Protein AF-A0A3D4PDS4-F1 (afdb_monomer_lite)

Sequence (96 aa):
NRTDREYFLYDTFEGMPMPSESDKKYDGDKLLTDFQERQIGEDGSSWCRGEFNEVQENVYGTGYDPARIHFIKGKVEETIPHTLPDQIAILRLDTD

Radius of gyration: 15.74 Å; chains: 1; bounding box: 36×25×42 Å

pLDDT: mean 85.76, std 8.94, range [58.62, 95.75]

Foldseek 3Di:
DDLPAAAEAEDQLQADWQDDPPDDDPVGDDPNVVQVVQPDPDTGGPHVRRHPVNVLVVVVVVVRDPVRYHYQHDDPVVRPPVPDDPDDPDDDDDDD

Structure (mmCIF, N/CA/C/O backbone):
data_AF-A0A3D4PDS4-F1
#
_entry.id   AF-A0A3D4PDS4-F1
#
loop_
_atom_site.group_PDB
_atom_site.id
_atom_site.type_symbol
_atom_site.label_atom_id
_atom_site.label_alt_id
_atom_site.label_comp_id
_atom_site.label_asym_id
_atom_site.label_entity_id
_atom_site.label_seq_id
_atom_site.pdbx_PDB_ins_code
_atom_site.Cartn_x
_atom_site.Cartn_y
_atom_site.Cartn_z
_atom_site.occupancy
_atom_site.B_iso_or_equiv
_atom_site.auth_seq_id
_atom_site.auth_comp_id
_atom_site.auth_asym_id
_atom_site.auth_atom_id
_atom_site.pdbx_PDB_model_num
ATOM 1 N N . ASN A 1 1 ? -20.159 9.385 12.827 1.00 58.62 1 ASN A N 1
ATOM 2 C CA . ASN A 1 1 ? -19.101 8.734 12.024 1.00 58.62 1 ASN A CA 1
ATOM 3 C C . ASN A 1 1 ? -19.105 7.246 12.309 1.00 58.62 1 ASN A C 1
ATOM 5 O O . ASN A 1 1 ? -19.162 6.887 13.476 1.00 58.62 1 ASN A O 1
ATOM 9 N N . ARG A 1 2 ? -19.133 6.400 11.272 1.00 68.38 2 ARG A N 1
ATOM 10 C CA . ARG A 1 2 ? -18.953 4.948 11.420 1.00 68.38 2 ARG A CA 1
ATOM 11 C C . ARG A 1 2 ? -17.454 4.655 11.470 1.00 68.38 2 ARG A C 1
ATOM 13 O O . ARG A 1 2 ? -16.750 5.051 10.550 1.00 68.38 2 ARG A O 1
ATOM 20 N N . THR A 1 3 ? -16.990 4.029 12.546 1.00 78.12 3 THR A N 1
ATOM 21 C CA . THR A 1 3 ? -15.575 3.675 12.791 1.00 78.12 3 THR A CA 1
ATOM 22 C C . THR A 1 3 ? -15.382 2.162 12.917 1.00 78.12 3 THR A C 1
ATOM 24 O O . THR A 1 3 ? -14.377 1.688 13.429 1.00 78.12 3 THR A O 1
ATOM 27 N N . ASP A 1 4 ? -16.383 1.395 12.493 1.00 87.69 4 ASP A N 1
ATOM 28 C CA . ASP A 1 4 ? -16.466 -0.062 12.563 1.00 87.69 4 ASP A CA 1
ATOM 29 C C . ASP A 1 4 ? -16.027 -0.753 11.261 1.00 87.69 4 ASP A C 1
ATOM 31 O O . ASP A 1 4 ? -16.079 -1.976 11.163 1.00 87.69 4 ASP A O 1
ATOM 35 N N . ARG A 1 5 ? -15.600 0.017 10.255 1.00 91.56 5 ARG A N 1
ATOM 36 C CA . ARG A 1 5 ? -15.182 -0.498 8.947 1.00 91.56 5 ARG A CA 1
ATOM 37 C C . ARG A 1 5 ? -13.702 -0.846 8.939 1.00 91.56 5 ARG A C 1
ATOM 39 O O . ARG A 1 5 ? -12.905 -0.171 9.586 1.00 91.56 5 ARG A O 1
ATOM 46 N N . GLU A 1 6 ? -13.355 -1.870 8.182 1.00 94.81 6 GLU A N 1
ATOM 47 C CA . GLU A 1 6 ? -11.967 -2.201 7.891 1.00 94.81 6 GLU A CA 1
ATOM 48 C C . GLU A 1 6 ? -11.539 -1.549 6.579 1.00 94.81 6 GLU A C 1
ATOM 50 O O . GLU A 1 6 ? -12.342 -1.414 5.651 1.00 94.81 6 GLU A O 1
ATOM 55 N N . TYR A 1 7 ? -10.276 -1.143 6.520 1.00 94.81 7 TYR A N 1
ATOM 56 C CA . TYR A 1 7 ? -9.640 -0.583 5.337 1.00 94.81 7 TYR A CA 1
ATOM 57 C C . TYR A 1 7 ? -8.489 -1.487 4.930 1.00 94.81 7 TYR A C 1
ATOM 59 O O . TYR A 1 7 ? -7.585 -1.730 5.722 1.00 94.81 7 TYR A O 1
ATOM 67 N N . PHE A 1 8 ? -8.525 -1.958 3.690 1.00 95.69 8 PHE A N 1
ATOM 68 C CA . PHE A 1 8 ? -7.458 -2.745 3.089 1.00 95.69 8 PHE A CA 1
ATOM 69 C C . PHE A 1 8 ? -6.755 -1.854 2.068 1.00 95.69 8 PHE A C 1
ATOM 71 O O . PHE A 1 8 ? -7.373 -1.420 1.094 1.00 95.69 8 PHE A O 1
ATOM 78 N N . LEU A 1 9 ? -5.499 -1.513 2.346 1.00 95.06 9 LEU A N 1
ATOM 79 C CA . LEU A 1 9 ? -4.677 -0.618 1.537 1.00 95.06 9 LEU A CA 1
ATOM 80 C C . LEU A 1 9 ? -3.607 -1.458 0.841 1.00 95.06 9 LEU A C 1
ATOM 82 O O . LEU A 1 9 ? -2.675 -1.926 1.493 1.00 95.06 9 LEU A O 1
ATOM 86 N N . TYR A 1 10 ? -3.785 -1.674 -0.460 1.00 93.94 10 TYR A N 1
ATOM 87 C CA . TYR A 1 10 ? -2.875 -2.448 -1.301 1.00 93.94 10 TYR A CA 1
ATOM 88 C C . TYR A 1 10 ? -1.926 -1.497 -2.019 1.00 93.94 10 TYR A C 1
ATOM 90 O O . TYR A 1 10 ? -2.391 -0.609 -2.730 1.00 93.94 10 TYR A O 1
ATOM 98 N N . ASP A 1 11 ? -0.625 -1.684 -1.830 1.00 90.94 11 ASP A N 1
ATOM 99 C CA . ASP A 1 11 ? 0.414 -0.909 -2.507 1.00 90.94 11 ASP A CA 1
ATOM 100 C C . ASP A 1 11 ? 1.739 -1.686 -2.458 1.00 90.94 11 ASP A C 1
ATOM 102 O O . ASP A 1 11 ? 1.981 -2.487 -1.547 1.00 90.94 11 ASP A O 1
ATOM 106 N N . THR A 1 12 ? 2.633 -1.439 -3.410 1.00 89.88 12 THR A N 1
ATOM 107 C CA . THR A 1 12 ? 4.015 -1.917 -3.306 1.00 89.88 12 THR A CA 1
ATOM 108 C C . THR A 1 12 ? 4.779 -1.123 -2.243 1.00 89.88 12 THR A C 1
ATOM 110 O O . THR A 1 12 ? 5.667 -1.673 -1.600 1.00 89.88 12 THR A O 1
ATOM 113 N N . PHE A 1 13 ? 4.427 0.154 -2.027 1.00 88.00 13 PHE A N 1
ATOM 114 C CA . PHE A 1 13 ? 5.184 1.155 -1.256 1.00 88.00 13 PHE A CA 1
ATOM 115 C C . PHE A 1 13 ? 6.624 1.371 -1.756 1.00 88.00 13 PHE A C 1
ATOM 117 O O . PHE A 1 13 ? 7.455 1.997 -1.090 1.00 88.00 13 PHE A O 1
ATOM 124 N N . GLU A 1 14 ? 6.924 0.846 -2.942 1.00 85.00 14 GLU A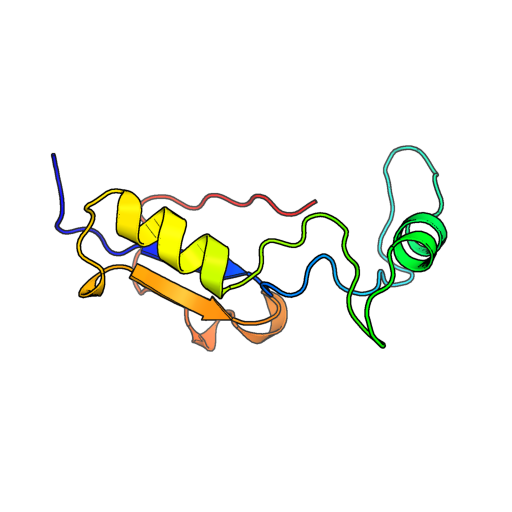 N 1
ATOM 125 C CA . GLU A 1 14 ? 8.242 0.852 -3.576 1.00 85.00 14 GLU A CA 1
ATOM 126 C C . GLU A 1 14 ? 8.233 1.668 -4.879 1.00 85.00 14 GLU A C 1
ATOM 128 O O . GLU A 1 14 ? 9.278 1.853 -5.501 1.00 85.00 14 GLU A O 1
ATOM 133 N N . GLY A 1 15 ? 7.073 2.242 -5.220 1.00 83.62 15 GLY A N 1
ATOM 134 C CA . GLY A 1 15 ? 6.821 2.993 -6.444 1.00 83.62 15 GLY A CA 1
ATOM 135 C C . GLY A 1 15 ? 6.375 2.100 -7.596 1.00 83.62 15 GLY A C 1
ATOM 136 O O . GLY A 1 15 ? 6.042 0.925 -7.402 1.00 83.62 15 GLY A O 1
ATOM 137 N N . MET A 1 16 ? 6.339 2.673 -8.800 1.00 83.88 16 MET A N 1
ATOM 138 C CA . MET A 1 16 ? 5.881 1.940 -9.981 1.00 83.88 16 MET A CA 1
ATOM 139 C C . MET A 1 16 ? 6.858 0.810 -10.323 1.00 83.88 16 MET A C 1
ATOM 141 O O . MET A 1 16 ? 8.064 1.083 -10.374 1.00 83.88 16 MET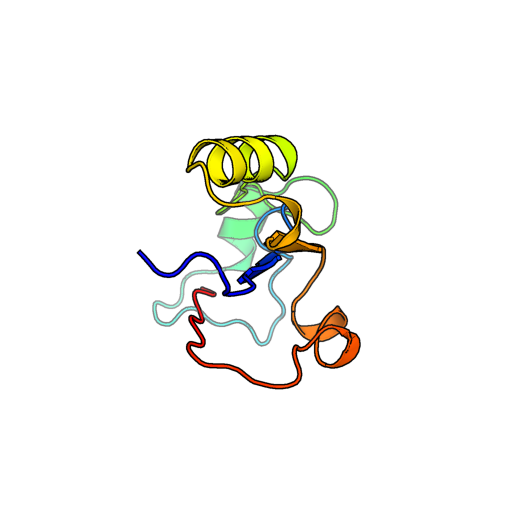 A O 1
ATOM 145 N N . PRO A 1 17 ? 6.366 -0.422 -10.567 1.00 83.19 17 PRO A N 1
ATOM 146 C CA . PRO A 1 17 ? 7.191 -1.540 -11.002 1.00 83.19 17 PRO A CA 1
ATOM 147 C C . PRO A 1 17 ? 7.640 -1.370 -12.457 1.00 83.19 17 PRO A C 1
ATOM 149 O O . PRO A 1 17 ? 7.081 -0.567 -13.208 1.00 83.19 17 PRO A O 1
ATOM 152 N N . MET A 1 18 ? 8.648 -2.145 -12.865 1.00 83.31 18 MET A N 1
ATOM 153 C CA . MET A 1 18 ? 9.125 -2.136 -14.250 1.00 83.31 18 MET A CA 1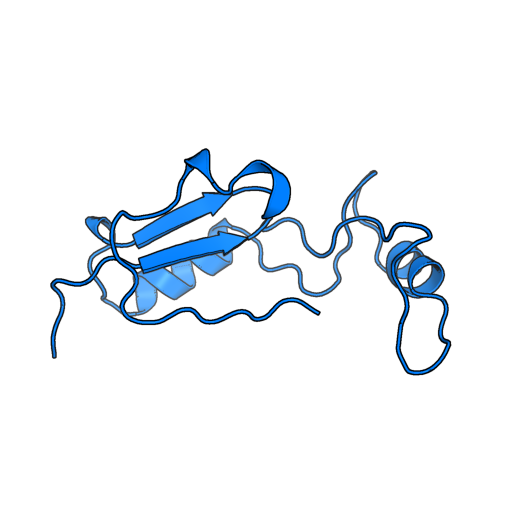
ATOM 154 C C . MET A 1 18 ? 7.980 -2.453 -15.232 1.00 83.31 18 MET A C 1
ATOM 156 O O . MET A 1 18 ? 7.348 -3.505 -15.093 1.00 83.31 18 MET A O 1
ATOM 160 N N . PRO A 1 19 ? 7.727 -1.589 -16.235 1.00 83.75 19 PRO A N 1
ATOM 161 C CA . PRO A 1 19 ? 6.706 -1.849 -17.237 1.00 83.75 19 PRO A CA 1
ATOM 162 C C . PRO A 1 19 ? 7.125 -3.014 -18.142 1.00 83.75 19 PRO A C 1
ATOM 164 O O . PRO A 1 19 ? 8.274 -3.117 -18.579 1.00 83.75 19 PRO A O 1
ATOM 167 N N . SER A 1 20 ? 6.169 -3.878 -18.449 1.00 80.88 20 SER A N 1
ATOM 168 C CA . SER A 1 20 ? 6.264 -4.959 -19.423 1.00 80.88 20 SER A CA 1
ATOM 169 C C . SER A 1 20 ? 6.037 -4.464 -20.857 1.00 80.88 20 SER A C 1
ATOM 171 O O . SER A 1 20 ? 5.532 -3.370 -21.101 1.00 80.88 20 SER A O 1
ATOM 173 N N . GLU A 1 21 ? 6.333 -5.311 -21.847 1.00 77.00 21 GLU A N 1
ATOM 174 C CA . GLU A 1 21 ? 6.047 -5.020 -23.264 1.00 77.00 21 GLU A CA 1
ATOM 175 C C . GLU A 1 21 ? 4.547 -4.854 -23.571 1.00 77.00 21 GLU A C 1
ATOM 177 O O . GLU A 1 21 ? 4.173 -4.301 -24.609 1.00 77.00 21 GLU A O 1
ATOM 182 N N . SER A 1 22 ? 3.682 -5.364 -22.689 1.00 78.44 22 SER A N 1
ATOM 183 C CA . SER A 1 22 ? 2.229 -5.244 -22.832 1.00 78.44 22 SER A CA 1
ATOM 184 C C . SER A 1 22 ? 1.698 -3.914 -22.299 1.00 78.44 22 SER A C 1
ATOM 186 O O . SER A 1 22 ? 0.589 -3.527 -22.676 1.00 78.44 22 SER A O 1
ATOM 188 N N . ASP A 1 23 ? 2.487 -3.202 -21.490 1.00 77.12 23 ASP A N 1
ATOM 189 C CA . ASP A 1 23 ? 2.103 -1.924 -20.906 1.00 77.12 23 ASP A CA 1
ATOM 190 C C . ASP A 1 23 ? 2.224 -0.815 -21.949 1.00 77.12 23 ASP A C 1
ATOM 192 O O . ASP A 1 23 ? 3.261 -0.609 -22.587 1.00 77.12 23 ASP A O 1
ATOM 196 N N . LYS A 1 24 ? 1.114 -0.110 -22.172 1.00 72.06 24 LYS A N 1
ATOM 197 C CA . LYS A 1 24 ? 0.994 0.907 -23.217 1.00 72.06 24 LYS A CA 1
ATOM 198 C C . LYS A 1 24 ? 0.383 2.167 -22.641 1.00 72.06 24 LYS A C 1
ATOM 200 O O . LYS A 1 24 ? -0.729 2.133 -22.123 1.00 72.06 24 LYS A O 1
ATOM 205 N N . LYS A 1 25 ? 1.059 3.298 -22.836 1.00 71.00 25 LYS A N 1
ATOM 206 C CA . LYS A 1 25 ? 0.424 4.607 -22.691 1.00 71.00 25 LYS A CA 1
ATOM 207 C C . LYS A 1 25 ? -0.498 4.878 -23.871 1.00 71.00 25 LYS A C 1
ATOM 209 O O . LYS A 1 25 ? -0.219 4.485 -25.005 1.00 71.00 25 LYS A O 1
ATOM 214 N N . TYR A 1 26 ? -1.577 5.602 -23.602 1.00 71.19 26 TYR A N 1
ATOM 215 C CA . TYR A 1 26 ? -2.511 6.047 -24.633 1.00 71.19 26 TYR A CA 1
ATOM 216 C C . TYR A 1 26 ? -1.906 7.112 -25.571 1.00 71.19 26 TYR A C 1
ATOM 218 O O . TYR A 1 26 ? -2.414 7.294 -26.675 1.00 71.19 26 TYR A O 1
ATOM 226 N N . ASP A 1 27 ? -0.839 7.803 -25.149 1.00 68.94 27 ASP A N 1
ATOM 227 C CA . ASP A 1 27 ? -0.209 8.920 -25.871 1.00 68.94 27 ASP A CA 1
ATOM 228 C C . ASP A 1 27 ? 1.058 8.544 -26.662 1.00 68.94 27 ASP A C 1
ATOM 230 O O . ASP A 1 27 ? 1.610 9.380 -27.374 1.00 68.94 27 ASP A O 1
ATOM 234 N N . GLY A 1 28 ? 1.481 7.277 -26.619 1.00 62.28 28 GLY A N 1
ATOM 235 C CA . GLY A 1 28 ? 2.604 6.776 -27.412 1.00 62.28 28 GLY A CA 1
ATOM 236 C C . GLY A 1 28 ? 3.999 7.051 -26.840 1.00 62.28 28 GLY A C 1
ATOM 237 O O . GLY A 1 28 ? 4.976 6.682 -27.499 1.00 62.28 28 GLY A O 1
ATOM 238 N N . ASP A 1 29 ? 4.121 7.626 -25.638 1.00 65.00 29 ASP A N 1
ATOM 239 C CA . ASP A 1 29 ? 5.421 7.785 -24.981 1.00 65.00 29 ASP A CA 1
ATOM 240 C C . ASP A 1 29 ? 5.974 6.455 -24.442 1.00 65.00 29 ASP A C 1
ATOM 242 O O . ASP A 1 29 ? 5.251 5.540 -24.030 1.00 65.00 29 ASP A O 1
ATOM 246 N N . LYS A 1 30 ? 7.308 6.335 -24.455 1.00 72.12 30 LYS A N 1
ATOM 247 C CA . LYS A 1 30 ? 8.021 5.137 -24.000 1.00 72.12 30 LYS A CA 1
ATOM 248 C C . LYS A 1 30 ? 7.998 5.075 -22.469 1.00 72.12 30 LYS A C 1
ATOM 250 O O . LYS A 1 30 ? 8.922 5.563 -21.830 1.00 72.12 30 LYS A O 1
ATOM 255 N N . LEU A 1 31 ? 6.988 4.410 -21.898 1.00 76.44 31 LEU A N 1
ATOM 256 C CA . LEU A 1 31 ? 6.884 4.053 -20.466 1.00 76.44 31 LEU A CA 1
ATOM 257 C C . LEU A 1 31 ? 8.215 3.605 -19.855 1.00 76.44 31 LEU A C 1
ATOM 259 O O . LEU A 1 31 ? 8.586 4.019 -18.762 1.00 76.44 31 LEU A O 1
ATOM 263 N N . LEU A 1 32 ? 8.954 2.782 -20.601 1.00 79.75 32 LEU A N 1
ATOM 264 C CA . LEU A 1 32 ? 10.256 2.279 -20.190 1.00 79.75 32 LEU A CA 1
ATOM 265 C C . LEU A 1 32 ? 11.299 3.393 -20.015 1.00 79.75 32 LEU A C 1
ATOM 267 O O . LEU A 1 32 ? 12.118 3.316 -19.109 1.00 79.75 32 LEU A O 1
ATOM 271 N N . THR A 1 33 ? 11.276 4.428 -20.856 1.00 82.00 33 THR A N 1
ATOM 272 C CA . THR A 1 33 ? 12.184 5.575 -20.735 1.00 82.00 33 THR A CA 1
ATOM 273 C C . THR A 1 33 ? 11.869 6.381 -19.476 1.00 82.00 33 THR A C 1
ATOM 275 O O . THR A 1 33 ? 12.779 6.640 -18.693 1.00 82.00 33 THR A O 1
ATOM 278 N N . ASP A 1 34 ? 10.593 6.678 -19.217 1.00 81.00 34 ASP A N 1
ATOM 279 C CA . ASP A 1 34 ? 10.178 7.403 -18.006 1.00 81.00 34 ASP A CA 1
ATOM 280 C C . ASP A 1 34 ? 10.519 6.637 -16.724 1.00 81.00 34 ASP A C 1
ATOM 282 O O . ASP A 1 34 ? 10.936 7.239 -15.727 1.00 81.00 34 ASP A O 1
ATOM 286 N N . PHE A 1 35 ? 10.351 5.311 -16.762 1.00 83.56 35 PHE A N 1
ATOM 287 C CA . PHE A 1 35 ? 10.743 4.412 -15.685 1.00 83.56 35 PHE A CA 1
ATOM 288 C C . PHE A 1 35 ? 12.259 4.448 -15.464 1.00 83.56 35 PHE A C 1
ATOM 290 O O . PHE A 1 35 ? 12.700 4.662 -14.338 1.00 83.56 35 PHE A O 1
ATOM 297 N N . GLN A 1 36 ? 13.060 4.302 -16.526 1.00 83.56 36 GLN A N 1
ATOM 298 C CA . GLN A 1 36 ? 14.528 4.301 -16.456 1.00 83.56 36 GLN A CA 1
ATOM 299 C C . GLN A 1 36 ? 15.094 5.607 -15.887 1.00 83.56 36 GLN A C 1
ATOM 301 O O . GLN A 1 36 ? 16.020 5.573 -15.081 1.00 83.56 36 GLN A O 1
ATOM 306 N N . GLU A 1 37 ? 14.521 6.758 -16.246 1.00 85.62 37 GLU A N 1
ATOM 307 C CA . GLU A 1 37 ? 14.915 8.059 -15.682 1.00 85.62 37 GLU A CA 1
ATOM 308 C C . GLU A 1 37 ? 14.685 8.156 -14.167 1.00 85.62 37 GLU A C 1
ATOM 310 O O . GLU A 1 37 ? 15.351 8.928 -13.478 1.00 85.62 37 GLU A O 1
ATOM 315 N N . ARG A 1 38 ? 13.724 7.386 -13.653 1.00 83.69 38 ARG A N 1
ATOM 316 C CA . ARG A 1 38 ? 13.258 7.411 -12.263 1.00 83.69 38 ARG A CA 1
ATOM 317 C C . ARG A 1 38 ? 13.635 6.150 -11.496 1.00 83.69 38 ARG A C 1
ATOM 319 O O . ARG A 1 38 ? 13.185 6.012 -10.359 1.00 83.69 38 ARG A O 1
ATOM 326 N N . GLN A 1 39 ? 14.416 5.251 -12.090 1.00 83.50 39 GLN A N 1
ATOM 327 C CA . GLN A 1 39 ? 14.672 3.913 -11.571 1.00 83.50 39 GLN A CA 1
ATOM 328 C C . GLN A 1 39 ? 15.345 3.961 -10.193 1.00 83.50 39 GLN A C 1
ATOM 330 O O . GLN A 1 39 ? 16.320 4.679 -9.970 1.00 83.50 39 GLN A O 1
ATOM 335 N N . ILE A 1 40 ? 14.814 3.167 -9.266 1.00 80.50 40 ILE A N 1
ATOM 336 C CA . ILE A 1 40 ? 15.373 2.917 -7.941 1.00 80.50 40 ILE A CA 1
ATOM 337 C C . ILE A 1 40 ? 15.506 1.402 -7.789 1.00 80.50 40 ILE A C 1
ATOM 339 O O . ILE A 1 40 ? 14.511 0.685 -7.721 1.00 80.50 40 ILE A O 1
ATOM 343 N N . GLY A 1 41 ? 16.742 0.917 -7.686 1.00 78.50 41 GLY A N 1
ATOM 344 C CA . GLY A 1 41 ? 17.001 -0.521 -7.630 1.00 78.50 41 GLY A CA 1
ATOM 345 C C . GLY A 1 41 ? 16.718 -1.216 -8.964 1.00 78.50 41 GLY A C 1
ATOM 346 O O . GLY A 1 41 ? 16.722 -0.582 -10.018 1.00 78.50 41 GLY A O 1
ATOM 347 N N . GLU A 1 42 ? 16.521 -2.532 -8.927 1.00 71.00 42 GLU A N 1
ATOM 348 C CA . GLU A 1 42 ? 16.321 -3.326 -10.147 1.00 71.00 42 GLU A CA 1
ATOM 349 C C . GLU A 1 42 ? 14.884 -3.213 -10.678 1.00 71.00 42 GLU A C 1
ATOM 351 O O . GLU A 1 42 ? 14.710 -2.949 -11.866 1.00 71.00 42 GLU A O 1
ATOM 356 N N . ASP A 1 43 ? 13.880 -3.285 -9.796 1.00 71.56 43 ASP A N 1
ATOM 357 C CA . ASP A 1 43 ? 12.470 -3.452 -10.186 1.00 71.56 43 ASP A CA 1
ATOM 358 C C . ASP A 1 43 ? 11.539 -2.290 -9.799 1.00 71.56 43 ASP A C 1
ATOM 360 O O . ASP A 1 43 ? 10.334 -2.367 -10.044 1.00 71.56 43 ASP A O 1
ATOM 364 N N . GLY A 1 44 ? 12.071 -1.210 -9.218 1.00 77.88 44 GLY A N 1
ATOM 365 C CA . GLY A 1 44 ? 11.288 -0.069 -8.738 1.00 77.88 44 GLY A CA 1
ATOM 366 C C . GLY A 1 44 ? 11.656 1.253 -9.405 1.00 77.88 44 GLY A C 1
ATOM 367 O O . GLY A 1 44 ? 12.722 1.417 -10.002 1.00 77.88 44 GLY A O 1
ATOM 368 N N . SER A 1 45 ? 10.778 2.240 -9.267 1.00 82.25 45 SER A N 1
ATOM 369 C CA . SER A 1 45 ? 11.054 3.622 -9.656 1.00 82.25 45 SER A CA 1
ATOM 370 C C . SER A 1 45 ? 10.526 4.599 -8.610 1.00 82.25 45 SER A C 1
ATOM 372 O O . SER A 1 45 ? 9.575 4.329 -7.891 1.00 82.25 45 SER A O 1
ATOM 374 N N . SER A 1 46 ? 11.127 5.783 -8.535 1.00 81.19 46 SER A N 1
ATOM 375 C CA . SER A 1 46 ? 10.633 6.910 -7.729 1.00 81.19 46 SER A CA 1
ATOM 376 C C . SER A 1 46 ? 9.268 7.439 -8.179 1.00 81.19 46 SER A C 1
ATOM 378 O O . SER A 1 46 ? 8.674 8.267 -7.487 1.00 81.19 46 SER A O 1
ATOM 380 N N . TRP A 1 47 ? 8.762 6.992 -9.330 1.00 78.69 47 TRP A N 1
ATOM 381 C CA . TRP A 1 47 ? 7.468 7.413 -9.841 1.00 78.69 47 TRP A CA 1
ATOM 382 C C . TRP A 1 47 ? 6.355 6.929 -8.906 1.00 78.69 47 TRP A C 1
ATOM 384 O O . TRP A 1 47 ? 6.253 5.737 -8.623 1.00 78.69 47 TRP A O 1
ATOM 394 N N . CYS A 1 48 ? 5.551 7.878 -8.407 1.00 76.75 48 CYS A N 1
ATOM 395 C CA . CYS A 1 48 ? 4.422 7.637 -7.501 1.00 76.75 48 CYS A CA 1
ATOM 396 C C . CYS A 1 48 ? 4.819 6.871 -6.227 1.00 76.75 48 CYS A C 1
ATOM 398 O O . CYS A 1 48 ? 4.007 6.174 -5.629 1.00 76.75 48 CYS A O 1
ATOM 400 N N . ARG A 1 49 ? 6.077 7.002 -5.790 1.00 82.75 49 ARG A N 1
ATOM 401 C CA . ARG A 1 49 ? 6.591 6.290 -4.621 1.00 82.75 49 ARG A CA 1
ATOM 402 C C . ARG A 1 49 ? 6.120 6.948 -3.325 1.00 82.75 49 ARG A C 1
ATOM 404 O O . ARG A 1 49 ? 6.632 7.996 -2.945 1.00 82.75 49 ARG A O 1
ATOM 411 N N . GLY A 1 50 ? 5.185 6.299 -2.634 1.00 84.25 50 GLY A N 1
ATOM 412 C CA . GLY A 1 50 ? 4.853 6.577 -1.237 1.00 84.25 50 GLY A CA 1
ATOM 413 C C . GLY A 1 50 ? 5.570 5.591 -0.321 1.00 84.25 50 GLY A C 1
ATOM 414 O O . GLY A 1 50 ? 5.200 4.420 -0.266 1.00 84.25 50 GLY A O 1
ATOM 415 N N . GLU A 1 51 ? 6.605 6.034 0.397 1.00 88.38 51 GLU A N 1
ATOM 416 C CA . GLU A 1 51 ? 7.340 5.137 1.293 1.00 88.38 51 GLU A CA 1
ATOM 417 C C . GLU A 1 51 ? 6.442 4.649 2.437 1.00 88.38 51 GLU A C 1
ATOM 419 O O . GLU A 1 51 ? 5.724 5.431 3.062 1.00 88.38 51 GLU A O 1
ATOM 424 N N . PHE A 1 52 ? 6.516 3.353 2.757 1.00 91.94 52 PHE A N 1
ATOM 425 C CA . PHE A 1 52 ? 5.609 2.724 3.724 1.00 91.94 52 PHE A CA 1
ATOM 426 C C . PHE A 1 52 ? 5.531 3.466 5.066 1.00 91.94 52 PHE A C 1
ATOM 428 O O . PHE A 1 52 ? 4.447 3.619 5.620 1.00 91.94 52 PHE A O 1
ATOM 435 N N . ASN A 1 53 ? 6.669 3.925 5.595 1.00 92.44 53 ASN A N 1
ATOM 436 C CA . ASN A 1 53 ? 6.704 4.605 6.890 1.00 92.44 53 ASN A CA 1
ATOM 437 C C . ASN A 1 53 ? 5.932 5.930 6.860 1.00 9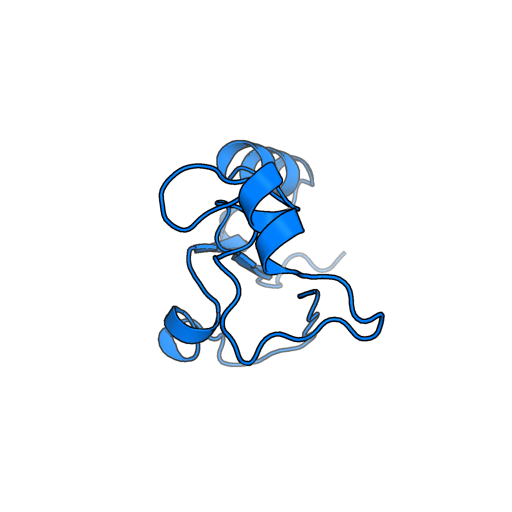2.44 53 ASN A C 1
ATOM 439 O O . ASN A 1 53 ? 5.159 6.192 7.778 1.00 92.44 53 ASN A O 1
ATOM 443 N N . GLU A 1 54 ? 6.100 6.716 5.795 1.00 92.44 54 GLU A N 1
ATOM 444 C CA . GLU A 1 54 ? 5.392 7.983 5.601 1.00 92.44 54 GLU A CA 1
ATOM 445 C C . GLU A 1 54 ? 3.892 7.744 5.405 1.00 92.44 54 GLU A C 1
ATOM 447 O O . GLU A 1 54 ? 3.063 8.385 6.051 1.00 92.44 54 GLU A O 1
ATOM 452 N N . VAL A 1 55 ? 3.523 6.772 4.564 1.00 93.00 55 VAL A N 1
ATOM 453 C CA . VAL A 1 55 ? 2.112 6.431 4.335 1.00 93.00 55 VAL A CA 1
ATOM 454 C C . VAL A 1 55 ? 1.453 5.954 5.628 1.00 93.00 55 VAL A C 1
ATOM 456 O O . VAL A 1 55 ? 0.357 6.403 5.963 1.00 93.00 55 VAL A O 1
ATOM 459 N N . GLN A 1 56 ? 2.120 5.084 6.384 1.00 94.75 56 GLN A N 1
ATOM 460 C CA . GLN A 1 56 ? 1.608 4.581 7.653 1.00 94.75 56 GLN A CA 1
ATOM 461 C C . GLN A 1 56 ? 1.416 5.712 8.674 1.00 94.75 56 GLN A C 1
ATOM 463 O O . GLN A 1 56 ? 0.369 5.775 9.319 1.00 94.75 56 GLN A O 1
ATOM 468 N N . GLU A 1 57 ? 2.390 6.617 8.809 1.00 95.50 57 GLU A N 1
ATOM 469 C CA . GLU A 1 57 ? 2.287 7.777 9.700 1.00 95.50 57 GLU A CA 1
ATOM 470 C C . GLU A 1 57 ? 1.115 8.685 9.307 1.00 95.50 57 GLU A C 1
ATOM 472 O O . GLU A 1 57 ? 0.282 9.021 10.153 1.00 95.50 57 GLU A O 1
ATOM 477 N N . ASN A 1 58 ? 0.984 9.002 8.018 1.00 94.56 58 ASN A N 1
ATOM 478 C CA . ASN A 1 58 ? -0.100 9.834 7.497 1.00 94.56 58 ASN A CA 1
ATOM 479 C C . ASN A 1 58 ? -1.479 9.204 7.734 1.00 94.56 58 ASN A C 1
ATOM 481 O O . ASN A 1 58 ? -2.416 9.880 8.165 1.00 94.56 58 ASN A O 1
ATOM 485 N N . VAL A 1 59 ? -1.610 7.899 7.487 1.00 93.94 59 VAL A N 1
ATOM 486 C CA . VAL A 1 59 ? -2.864 7.163 7.674 1.00 93.94 59 VAL A CA 1
ATOM 487 C C . VAL A 1 59 ? -3.244 7.092 9.153 1.00 93.94 59 VAL A C 1
ATOM 489 O O . VAL A 1 59 ? -4.395 7.364 9.499 1.00 93.94 59 VAL A O 1
ATOM 492 N N . TYR A 1 60 ? -2.301 6.802 10.051 1.00 94.50 60 TYR A N 1
ATOM 493 C CA . TYR A 1 60 ? -2.571 6.809 11.493 1.00 94.50 60 TYR A CA 1
ATOM 494 C C . TYR A 1 60 ? -2.845 8.220 12.034 1.00 94.50 60 TYR A C 1
ATOM 496 O O . TYR A 1 60 ? -3.657 8.379 12.948 1.00 94.50 60 TYR A O 1
ATOM 504 N N . GLY A 1 61 ? -2.271 9.257 11.418 1.00 93.88 61 GLY A N 1
ATOM 505 C CA . GLY A 1 61 ? -2.552 10.662 11.719 1.00 93.88 61 GLY A CA 1
ATOM 506 C C . GLY A 1 61 ? -4.007 11.089 11.479 1.00 93.88 61 GLY A C 1
ATOM 507 O O . GLY A 1 61 ? -4.443 12.104 12.021 1.00 93.88 61 GLY A O 1
ATOM 508 N N . THR A 1 62 ? -4.797 10.304 10.736 1.00 92.00 62 THR A N 1
ATOM 509 C CA . THR A 1 62 ? -6.235 10.565 10.530 1.00 92.00 62 THR A CA 1
ATOM 510 C C . THR A 1 62 ? -7.083 10.360 11.791 1.00 92.00 62 THR A C 1
ATOM 512 O O . THR A 1 62 ? -8.229 10.810 11.843 1.00 92.00 62 THR A O 1
ATOM 515 N N . GLY A 1 63 ? -6.543 9.674 12.806 1.00 91.75 63 GLY A N 1
ATOM 516 C CA . GLY A 1 63 ? -7.265 9.317 14.027 1.00 91.75 63 GLY A CA 1
ATOM 517 C C . GLY A 1 63 ? -8.215 8.125 13.870 1.00 91.75 63 GLY A C 1
ATOM 518 O O . GLY A 1 63 ? -9.013 7.864 14.773 1.00 91.75 63 GLY A O 1
ATOM 519 N N . TYR A 1 64 ? -8.161 7.406 12.743 1.00 92.25 64 TYR A N 1
ATOM 520 C CA . TYR A 1 64 ? -8.855 6.128 12.594 1.00 92.25 64 TYR A CA 1
ATOM 521 C C . TYR A 1 64 ? -8.146 5.026 13.391 1.00 92.25 64 TYR A C 1
ATOM 523 O O . TYR A 1 64 ? -6.936 5.083 13.590 1.00 92.25 64 TYR A O 1
ATOM 531 N N . ASP A 1 65 ? -8.900 4.025 13.847 1.00 93.75 65 ASP A N 1
ATOM 532 C CA . ASP A 1 65 ? -8.363 2.920 14.645 1.00 93.75 65 ASP A CA 1
ATOM 533 C C . ASP A 1 65 ? -7.333 2.107 13.832 1.00 93.75 65 ASP A C 1
ATOM 535 O O . ASP A 1 65 ? -7.727 1.453 12.859 1.00 93.75 65 ASP A O 1
ATOM 539 N N . PRO A 1 66 ? -6.040 2.101 14.220 1.00 93.50 66 PRO A N 1
ATOM 540 C CA . PRO A 1 66 ? -4.998 1.368 13.504 1.00 93.50 66 PRO A CA 1
ATOM 541 C C . PRO A 1 66 ? -5.272 -0.133 13.395 1.00 93.50 66 PRO A C 1
ATOM 543 O O . PRO A 1 66 ? -4.866 -0.754 12.420 1.00 93.50 66 PRO A O 1
ATOM 546 N N . ALA A 1 67 ? -6.003 -0.724 14.350 1.00 93.94 67 ALA A N 1
ATOM 547 C CA . ALA A 1 67 ? -6.333 -2.150 14.327 1.00 93.94 67 ALA A CA 1
ATOM 548 C C . ALA A 1 67 ? -7.288 -2.539 13.183 1.00 93.94 67 ALA A C 1
ATOM 550 O O . ALA A 1 67 ? -7.484 -3.722 12.917 1.00 93.94 67 ALA A O 1
ATOM 551 N N . ARG A 1 68 ? -7.902 -1.550 12.523 1.00 94.00 68 ARG A N 1
ATOM 552 C CA . ARG A 1 68 ? -8.839 -1.726 11.404 1.00 94.00 68 ARG A CA 1
ATOM 553 C C . ARG A 1 68 ? -8.222 -1.381 10.053 1.00 94.00 68 ARG A C 1
ATOM 555 O O . ARG A 1 68 ? -8.940 -1.336 9.053 1.00 94.00 68 ARG A O 1
ATOM 562 N N . ILE A 1 69 ? -6.929 -1.073 10.033 1.00 95.25 69 ILE A N 1
ATOM 563 C CA . ILE A 1 69 ? -6.192 -0.687 8.837 1.00 95.25 69 ILE A CA 1
ATOM 564 C C . ILE A 1 69 ? -5.214 -1.807 8.517 1.00 95.25 69 ILE A C 1
ATOM 566 O O . ILE A 1 69 ? -4.293 -2.094 9.276 1.00 95.25 69 ILE A O 1
ATOM 570 N N . HIS A 1 70 ? -5.422 -2.426 7.365 1.00 95.31 70 HIS A N 1
ATOM 571 C CA . HIS A 1 70 ? -4.640 -3.547 6.875 1.00 95.31 70 HIS A CA 1
ATOM 572 C C . HIS A 1 70 ? -3.812 -3.067 5.688 1.00 95.31 70 HIS A C 1
ATOM 574 O O . HIS A 1 70 ? -4.341 -2.857 4.596 1.00 95.31 70 HIS A O 1
ATOM 580 N N . PHE A 1 71 ? -2.514 -2.864 5.904 1.00 95.75 71 PHE A N 1
ATOM 581 C CA . PHE A 1 71 ? -1.576 -2.571 4.822 1.00 95.75 71 PHE A CA 1
ATOM 582 C C . PHE A 1 71 ? -1.117 -3.875 4.177 1.00 95.75 71 PHE A C 1
ATOM 584 O O . PHE A 1 71 ? -0.451 -4.689 4.821 1.00 95.75 71 PHE A O 1
ATOM 591 N N . ILE A 1 72 ? -1.448 -4.059 2.905 1.00 95.31 72 ILE A N 1
ATOM 592 C CA . ILE A 1 72 ? -1.065 -5.226 2.121 1.00 95.31 72 ILE A CA 1
ATOM 593 C C . ILE A 1 72 ? 0.048 -4.803 1.171 1.00 95.31 72 ILE A C 1
ATOM 595 O O . ILE A 1 72 ? -0.179 -4.059 0.221 1.00 95.31 72 ILE A O 1
ATOM 599 N N . LYS A 1 73 ? 1.264 -5.249 1.485 1.00 93.31 73 LYS A N 1
ATOM 600 C CA . LYS A 1 73 ? 2.479 -4.884 0.755 1.00 93.31 73 LYS A CA 1
ATOM 601 C C . LYS A 1 73 ? 2.724 -5.860 -0.384 1.00 93.31 73 LYS A C 1
ATOM 603 O O . LYS A 1 73 ? 2.725 -7.068 -0.147 1.00 93.31 73 LYS A O 1
ATOM 608 N N . GLY A 1 74 ? 3.007 -5.330 -1.565 1.00 90.38 74 GLY A N 1
ATOM 609 C CA . GLY A 1 74 ? 3.395 -6.107 -2.740 1.00 90.38 74 GLY A CA 1
ATOM 610 C C . GLY A 1 74 ? 2.526 -5.794 -3.948 1.00 90.38 74 GLY A C 1
ATOM 611 O O . GLY A 1 74 ? 1.598 -4.987 -3.876 1.00 90.38 74 GLY A O 1
ATOM 612 N N . LYS A 1 75 ? 2.836 -6.431 -5.078 1.00 89.38 75 LYS A N 1
ATOM 613 C CA . LYS A 1 75 ? 2.065 -6.222 -6.302 1.00 89.38 75 LYS A CA 1
ATOM 614 C C . LYS A 1 75 ? 0.653 -6.785 -6.151 1.00 89.38 75 LYS A C 1
ATOM 616 O O . LYS A 1 75 ? 0.425 -7.786 -5.462 1.00 89.38 75 LYS A O 1
ATOM 621 N N . VAL A 1 76 ? -0.318 -6.144 -6.794 1.00 89.19 76 VAL A N 1
ATOM 62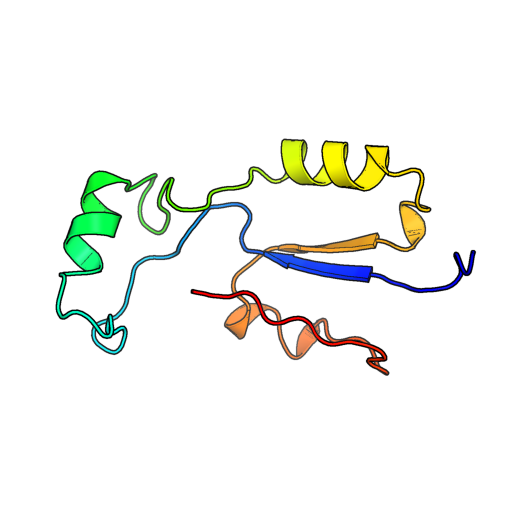2 C CA . VAL A 1 76 ? -1.732 -6.536 -6.684 1.00 89.19 76 VAL A CA 1
ATOM 623 C C . VAL A 1 76 ? -1.934 -7.965 -7.193 1.00 89.19 76 VAL A C 1
ATOM 625 O O . VAL A 1 76 ? -2.632 -8.746 -6.552 1.00 89.19 76 VAL A O 1
ATOM 628 N N . GLU A 1 77 ? -1.263 -8.338 -8.283 1.00 88.00 77 GLU A N 1
ATOM 629 C CA . GLU A 1 77 ? -1.311 -9.680 -8.869 1.00 88.00 77 GLU A CA 1
ATOM 630 C C . GLU A 1 77 ? -0.695 -10.782 -7.990 1.00 88.00 77 GLU A C 1
ATOM 632 O O . GLU A 1 77 ? -1.008 -11.955 -8.178 1.00 88.00 77 GLU A O 1
ATOM 637 N N . GLU A 1 78 ? 0.156 -10.424 -7.025 1.00 90.19 78 GLU A N 1
ATOM 638 C CA . GLU A 1 78 ? 0.779 -11.370 -6.089 1.00 90.19 78 GLU A CA 1
ATOM 639 C C . GLU A 1 78 ? -0.005 -11.474 -4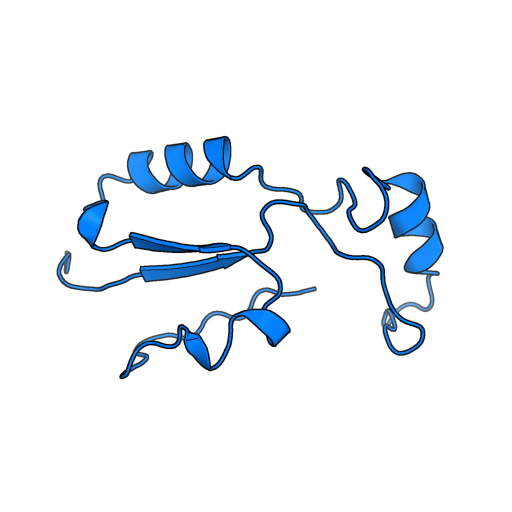.771 1.00 90.19 78 GLU A C 1
ATOM 641 O O . GLU A 1 78 ? -0.020 -12.518 -4.116 1.00 90.19 78 GLU A O 1
ATOM 646 N N . THR A 1 79 ? -0.663 -10.386 -4.367 1.00 91.50 79 THR A N 1
ATOM 647 C CA . THR A 1 79 ? -1.348 -10.272 -3.070 1.00 91.50 79 THR A CA 1
ATOM 648 C C . THR A 1 79 ? -2.813 -10.702 -3.133 1.00 91.50 79 THR A C 1
ATOM 650 O O . THR A 1 79 ? -3.340 -11.287 -2.177 1.00 91.50 79 THR A O 1
ATOM 653 N N . ILE A 1 80 ? -3.484 -10.452 -4.257 1.00 89.88 80 ILE A N 1
ATOM 654 C CA . ILE A 1 80 ? -4.863 -10.861 -4.531 1.00 89.88 80 ILE A CA 1
ATOM 655 C C . ILE A 1 80 ? -4.828 -12.157 -5.355 1.00 89.88 80 ILE A C 1
ATOM 657 O O . ILE A 1 80 ? -4.067 -12.247 -6.313 1.00 89.88 80 ILE A O 1
ATOM 661 N N . PRO A 1 81 ? -5.643 -13.180 -5.023 1.00 92.00 81 PRO A N 1
ATOM 662 C CA . PRO A 1 81 ? -6.810 -13.148 -4.131 1.00 92.00 81 PRO A CA 1
ATOM 663 C C . PRO A 1 81 ? -6.537 -13.488 -2.660 1.00 92.00 81 PRO A C 1
ATOM 665 O O . PRO A 1 81 ? -7.465 -13.493 -1.858 1.00 92.00 81 PRO A O 1
ATOM 668 N N . HIS A 1 82 ? -5.294 -13.783 -2.285 1.00 90.94 82 HIS A N 1
ATOM 669 C CA . HIS A 1 82 ? -4.960 -14.385 -0.988 1.00 90.94 82 HIS A CA 1
ATOM 670 C C . HIS A 1 82 ? -5.267 -13.515 0.239 1.00 90.94 82 HIS A C 1
ATOM 672 O O . HIS A 1 82 ? -5.363 -14.037 1.347 1.00 90.94 82 HIS A O 1
ATOM 678 N N . THR A 1 83 ? -5.418 -12.208 0.047 1.00 90.81 83 THR A N 1
ATOM 679 C CA . THR A 1 83 ? -5.592 -11.213 1.117 1.00 90.81 83 THR A CA 1
ATOM 680 C C . THR A 1 83 ? -6.895 -10.418 0.989 1.00 90.81 83 THR A C 1
ATOM 682 O O . THR A 1 83 ? -7.037 -9.364 1.605 1.00 90.81 83 THR A O 1
ATOM 685 N N . LEU A 1 84 ? -7.843 -10.884 0.167 1.00 91.31 84 LEU A N 1
ATOM 686 C CA . LEU A 1 84 ? -9.130 -10.212 -0.025 1.00 91.31 84 LEU A CA 1
ATOM 687 C C . LEU A 1 84 ? -10.030 -10.323 1.220 1.00 91.31 84 LEU A C 1
ATOM 689 O O . LEU A 1 84 ? -10.109 -11.401 1.812 1.00 91.31 84 LEU A O 1
ATOM 693 N N . PRO A 1 85 ? -10.775 -9.260 1.578 1.00 92.25 85 PRO A N 1
ATOM 694 C CA . PRO A 1 85 ? -11.848 -9.362 2.558 1.00 92.25 85 PRO A CA 1
ATOM 695 C C . PRO A 1 85 ? -13.060 -10.112 1.988 1.00 92.25 85 PRO A C 1
ATOM 697 O O . PRO A 1 85 ? -13.345 -10.047 0.791 1.00 92.25 85 PRO A O 1
ATOM 700 N N . ASP A 1 86 ? -13.846 -10.736 2.868 1.00 91.06 86 ASP A N 1
ATOM 701 C CA . ASP A 1 86 ? -15.048 -11.493 2.484 1.00 91.06 86 ASP A CA 1
ATOM 702 C C . ASP A 1 86 ? -16.145 -10.624 1.841 1.00 91.06 86 ASP A C 1
ATOM 704 O O . ASP A 1 86 ? -16.964 -11.111 1.060 1.00 91.06 86 ASP A O 1
ATOM 708 N N . GLN A 1 87 ? -16.208 -9.334 2.194 1.00 93.62 87 GLN A N 1
ATOM 709 C CA . GLN A 1 87 ? -17.208 -8.394 1.684 1.00 93.62 87 GLN A CA 1
ATOM 710 C C . GLN A 1 87 ? -16.588 -7.030 1.400 1.00 93.62 87 GLN A C 1
ATOM 712 O O . GLN A 1 87 ? -15.887 -6.460 2.235 1.00 93.62 87 GLN A O 1
ATOM 717 N N . ILE A 1 88 ? -16.931 -6.465 0.243 1.00 94.00 88 ILE A N 1
ATOM 718 C CA . ILE A 1 88 ? -16.463 -5.148 -0.185 1.00 94.00 88 ILE A CA 1
ATOM 719 C C . ILE A 1 88 ? -17.658 -4.200 -0.257 1.00 94.00 88 ILE A C 1
ATOM 721 O O . ILE A 1 88 ? -18.591 -4.410 -1.029 1.00 94.00 88 ILE A O 1
ATOM 725 N N . ALA A 1 89 ? -17.626 -3.139 0.551 1.00 93.88 89 ALA A N 1
ATOM 726 C CA . ALA A 1 89 ? -18.617 -2.066 0.476 1.00 93.88 89 ALA A CA 1
ATOM 727 C C . ALA A 1 89 ? -18.261 -1.026 -0.600 1.00 93.88 89 ALA A C 1
ATOM 729 O O . ALA A 1 89 ? -19.152 -0.492 -1.255 1.00 93.88 89 ALA A O 1
ATOM 730 N N . ILE A 1 90 ? -16.967 -0.724 -0.756 1.00 93.88 90 ILE A N 1
ATOM 731 C CA . ILE A 1 90 ? -16.420 0.216 -1.740 1.00 93.88 90 ILE A CA 1
ATOM 732 C C . ILE A 1 90 ? -15.097 -0.356 -2.247 1.00 93.88 90 ILE A C 1
ATOM 734 O O . ILE A 1 90 ? -14.249 -0.729 -1.440 1.00 93.88 90 ILE A O 1
ATOM 738 N N . LEU A 1 91 ? -14.923 -0.378 -3.569 1.00 93.50 91 LEU A N 1
ATOM 739 C CA . LEU A 1 91 ? -13.659 -0.685 -4.231 1.00 93.50 91 LEU A CA 1
ATOM 740 C C . LEU A 1 91 ? -13.188 0.564 -4.978 1.00 93.50 91 LEU A C 1
ATOM 742 O O . LEU A 1 91 ? -13.866 1.019 -5.899 1.00 93.50 91 LEU A O 1
ATOM 746 N N . ARG A 1 92 ? -12.046 1.121 -4.570 1.00 94.31 92 ARG A N 1
ATOM 747 C CA . ARG A 1 92 ? -11.370 2.207 -5.287 1.00 94.31 92 ARG A CA 1
ATOM 748 C C . ARG A 1 92 ? -10.135 1.628 -5.965 1.00 94.31 92 ARG A C 1
ATOM 750 O O . ARG A 1 92 ? -9.224 1.192 -5.274 1.00 94.31 92 ARG A O 1
ATOM 757 N N . LEU A 1 93 ? -10.136 1.625 -7.293 1.00 90.62 93 LEU A N 1
ATOM 758 C CA . LEU A 1 93 ? -8.980 1.264 -8.109 1.00 90.62 93 LEU A CA 1
ATOM 759 C C . LEU A 1 93 ? -8.340 2.565 -8.589 1.00 90.62 93 LEU A C 1
ATOM 761 O O . LEU A 1 93 ? -9.020 3.380 -9.210 1.00 90.62 93 LEU A O 1
ATOM 765 N N . ASP A 1 94 ? -7.082 2.770 -8.224 1.00 83.50 94 ASP A N 1
ATOM 766 C CA . ASP A 1 94 ? -6.303 3.978 -8.514 1.00 83.50 94 ASP A CA 1
ATOM 767 C C . ASP A 1 94 ? -4.897 3.553 -8.935 1.00 83.50 94 ASP A C 1
ATOM 769 O O . ASP A 1 94 ? -3.914 3.785 -8.240 1.00 83.50 94 ASP A O 1
ATOM 773 N N . THR A 1 95 ? -4.856 2.783 -10.016 1.00 71.69 95 THR A N 1
ATOM 774 C CA . THR A 1 95 ? -3.637 2.270 -10.638 1.00 71.69 95 THR A CA 1
ATOM 775 C C . THR A 1 95 ? -3.516 2.925 -12.009 1.00 71.69 95 THR A C 1
ATOM 777 O O . THR A 1 95 ? -4.480 2.856 -12.779 1.00 71.69 95 THR A O 1
ATOM 780 N N . ASP A 1 96 ? -2.376 3.561 -12.276 1.00 64.81 96 ASP A N 1
ATOM 781 C CA . ASP A 1 96 ? -2.021 4.136 -13.583 1.00 64.81 96 ASP A CA 1
ATOM 782 C C . ASP A 1 96 ? -1.565 3.068 -14.592 1.00 64.81 96 ASP A C 1
ATOM 784 O O . ASP A 1 96 ? -1.003 2.035 -14.154 1.00 64.81 96 ASP A O 1
#

Secondary structure (DSSP, 8-state):
------EEEEE-SS-SBPPPTT---TT---HHHHHHHTEETTTEESTT---HHHHHHHHHTTT--GGGEEEEES-HHHHTTTT--S--S-------